Protein AF-A0A3C0L4A0-F1 (afdb_monomer_lite)

Structure (mmCIF, N/CA/C/O backbone):
data_AF-A0A3C0L4A0-F1
#
_entry.id   AF-A0A3C0L4A0-F1
#
loop_
_atom_site.group_PDB
_atom_site.id
_atom_site.type_symbol
_atom_site.label_atom_id
_atom_site.label_alt_id
_atom_site.label_comp_id
_atom_site.label_asym_id
_atom_site.label_entity_id
_atom_site.label_seq_id
_atom_site.pdbx_PDB_ins_code
_atom_site.Cartn_x
_atom_site.Cartn_y
_atom_site.Cartn_z
_atom_site.occupancy
_atom_site.B_iso_or_equiv
_atom_site.auth_seq_id
_atom_site.auth_comp_id
_atom_site.auth_asym_id
_atom_site.auth_atom_id
_atom_site.pdbx_PDB_model_num
ATOM 1 N N . MET A 1 1 ? 18.730 21.022 -36.976 1.00 49.84 1 MET A N 1
ATOM 2 C CA . MET A 1 1 ? 18.158 21.559 -35.722 1.00 49.84 1 MET A CA 1
ATOM 3 C C . MET A 1 1 ? 18.850 20.849 -34.570 1.00 49.84 1 MET A C 1
ATOM 5 O O . MET A 1 1 ? 18.746 19.633 -34.495 1.00 49.84 1 MET A O 1
ATOM 9 N N . ALA A 1 2 ? 19.645 21.559 -33.768 1.00 63.00 2 ALA A N 1
ATOM 10 C CA . ALA A 1 2 ? 20.354 20.962 -32.638 1.00 63.00 2 ALA A CA 1
ATOM 11 C C . ALA A 1 2 ? 19.386 20.802 -31.457 1.00 63.00 2 ALA A C 1
ATOM 13 O O . ALA A 1 2 ? 18.726 21.755 -31.051 1.00 63.00 2 ALA A O 1
ATOM 14 N N . SER A 1 3 ? 19.271 19.576 -30.958 1.00 70.06 3 SER A N 1
ATOM 15 C CA . SER A 1 3 ? 18.412 19.207 -29.836 1.00 70.06 3 SER A CA 1
ATOM 16 C C . SER A 1 3 ? 18.973 19.784 -28.532 1.00 70.06 3 SER A C 1
ATOM 18 O O . SER A 1 3 ? 20.021 19.346 -28.065 1.00 70.06 3 SER A O 1
ATOM 20 N N . ALA A 1 4 ? 18.269 20.743 -27.926 1.00 84.12 4 ALA A N 1
ATOM 21 C CA . ALA A 1 4 ? 18.543 21.232 -26.574 1.00 84.12 4 ALA A CA 1
ATOM 22 C C . ALA A 1 4 ? 17.962 20.264 -25.524 1.00 84.12 4 ALA A C 1
ATOM 24 O O . ALA A 1 4 ? 17.045 20.607 -24.782 1.00 84.12 4 ALA A O 1
ATOM 25 N N . GLN A 1 5 ? 18.456 19.025 -25.496 1.00 88.31 5 GLN A N 1
ATOM 26 C CA . GLN A 1 5 ? 18.093 18.036 -24.479 1.00 88.31 5 GLN A CA 1
ATOM 27 C C . GLN A 1 5 ? 19.273 17.814 -23.535 1.00 88.31 5 GLN A C 1
ATOM 29 O O . GLN A 1 5 ? 20.370 17.476 -23.972 1.00 88.31 5 GLN A O 1
ATOM 34 N N . CYS A 1 6 ? 19.030 17.988 -22.237 1.00 89.00 6 CYS A N 1
ATOM 35 C CA . CYS A 1 6 ? 19.971 17.665 -21.169 1.00 89.00 6 CYS A CA 1
ATOM 36 C C . CYS A 1 6 ? 19.356 16.567 -20.294 1.00 89.00 6 CYS A C 1
ATOM 38 O O . CYS A 1 6 ? 18.227 16.716 -19.823 1.00 89.00 6 CYS A O 1
ATOM 40 N N . ARG A 1 7 ? 20.082 15.461 -20.094 1.00 89.75 7 ARG A N 1
ATOM 41 C CA . ARG A 1 7 ? 19.668 14.348 -19.232 1.00 89.75 7 ARG A CA 1
ATOM 42 C C . ARG A 1 7 ? 20.490 14.374 -17.951 1.00 89.75 7 ARG A C 1
ATOM 44 O O . ARG A 1 7 ? 21.708 14.249 -18.007 1.00 89.75 7 ARG A O 1
ATOM 51 N N . LEU A 1 8 ? 19.814 14.500 -16.816 1.00 90.38 8 LEU A N 1
ATOM 52 C CA . LEU A 1 8 ? 20.436 14.398 -15.498 1.00 90.38 8 LEU A CA 1
ATOM 53 C C . LEU A 1 8 ? 20.601 12.920 -15.129 1.00 90.38 8 LEU A C 1
ATOM 55 O O . LEU A 1 8 ? 19.656 12.147 -15.290 1.00 90.38 8 LEU A O 1
ATOM 59 N N . THR A 1 9 ? 21.787 12.535 -14.661 1.00 86.44 9 THR A N 1
ATOM 60 C CA . THR A 1 9 ? 22.129 11.138 -14.332 1.00 86.44 9 THR A CA 1
ATOM 61 C C . THR A 1 9 ? 22.455 10.918 -12.856 1.00 86.44 9 THR A C 1
ATOM 63 O O . THR A 1 9 ? 22.355 9.794 -12.384 1.00 86.44 9 THR A O 1
ATOM 66 N N . GLU A 1 10 ? 22.807 11.970 -12.116 1.00 84.38 10 GLU A N 1
ATOM 67 C CA . GLU A 1 10 ? 23.240 11.857 -10.719 1.00 84.38 10 GLU A CA 1
ATOM 68 C C . GLU A 1 10 ? 22.064 11.775 -9.735 1.00 84.38 10 GLU A C 1
ATOM 70 O O . GLU A 1 10 ? 21.117 12.568 -9.801 1.00 84.38 10 GLU A O 1
ATOM 75 N N . ASN A 1 11 ? 22.149 10.845 -8.776 1.00 81.12 11 ASN A N 1
ATOM 76 C CA . ASN A 1 11 ? 21.178 10.678 -7.695 1.00 81.12 11 ASN A CA 1
ATOM 77 C C . ASN A 1 11 ? 21.798 11.044 -6.340 1.00 81.12 11 ASN A C 1
ATOM 79 O O . ASN A 1 11 ? 22.654 10.338 -5.826 1.00 81.12 11 ASN A O 1
ATOM 83 N N . PHE A 1 12 ? 21.313 12.120 -5.720 1.00 83.38 12 PHE A N 1
ATOM 84 C CA . PHE A 1 12 ? 21.807 12.582 -4.413 1.00 83.38 12 PHE A CA 1
ATOM 85 C C . PHE A 1 12 ? 20.988 12.065 -3.223 1.00 83.38 12 PHE A C 1
ATOM 87 O O . PHE A 1 12 ? 21.341 12.306 -2.071 1.00 83.38 12 PHE A O 1
ATOM 94 N N . ARG A 1 13 ? 19.852 11.405 -3.481 1.00 79.00 13 ARG A N 1
ATOM 95 C CA . ARG A 1 13 ? 18.908 10.972 -2.439 1.00 79.00 13 ARG A CA 1
ATOM 96 C C . ARG A 1 13 ? 19.234 9.579 -1.916 1.00 79.00 13 ARG A C 1
ATOM 98 O O . ARG A 1 13 ? 18.973 9.288 -0.750 1.00 79.00 13 ARG A O 1
ATOM 105 N N . PHE A 1 14 ? 19.751 8.716 -2.780 1.00 73.00 14 PHE A N 1
ATOM 106 C CA . PHE A 1 14 ? 20.074 7.337 -2.459 1.00 73.00 14 PHE A CA 1
ATOM 107 C C . PHE A 1 14 ? 21.585 7.156 -2.563 1.00 73.00 14 PHE A C 1
ATOM 109 O O . PHE A 1 14 ? 22.165 7.411 -3.610 1.00 73.00 14 PHE A O 1
ATOM 116 N N . THR A 1 15 ? 22.226 6.747 -1.471 1.00 65.69 15 THR A N 1
ATOM 117 C CA . THR A 1 15 ? 23.649 6.393 -1.487 1.00 65.69 15 THR A CA 1
ATOM 118 C C . THR A 1 15 ? 23.867 5.121 -2.306 1.00 65.69 15 THR A C 1
ATOM 120 O O . THR A 1 15 ? 22.964 4.289 -2.413 1.00 65.69 15 THR A O 1
ATOM 123 N N . GLU A 1 16 ? 25.073 4.934 -2.837 1.00 57.16 16 GLU A N 1
ATOM 124 C CA . GLU A 1 16 ? 25.510 3.673 -3.449 1.00 57.16 16 GLU A CA 1
ATOM 125 C C . GLU A 1 16 ? 25.208 2.487 -2.499 1.00 57.16 16 GLU A C 1
ATOM 127 O O . GLU A 1 16 ? 25.376 2.604 -1.280 1.00 57.16 16 GLU A O 1
ATOM 132 N N . GLY A 1 17 ? 24.643 1.388 -3.017 1.00 57.47 17 GLY A N 1
ATOM 133 C CA . GLY A 1 17 ? 24.135 0.264 -2.206 1.00 57.47 17 GLY A CA 1
ATOM 134 C C . GLY A 1 17 ? 22.686 0.404 -1.703 1.00 57.47 17 GLY A C 1
ATOM 135 O O . GLY A 1 17 ? 22.165 -0.465 -0.996 1.00 57.47 17 GLY A O 1
ATOM 136 N N . ALA A 1 18 ? 21.992 1.504 -2.016 1.00 62.91 18 ALA A N 1
ATOM 137 C CA . ALA A 1 18 ? 20.579 1.645 -1.685 1.00 62.91 18 ALA A CA 1
ATOM 138 C C . ALA A 1 18 ? 19.701 0.820 -2.642 1.00 62.91 18 ALA A C 1
ATOM 140 O O . ALA A 1 18 ? 19.412 1.239 -3.757 1.00 62.91 18 ALA A O 1
ATOM 141 N N . SER A 1 19 ? 19.185 -0.300 -2.132 1.00 71.06 19 SER A N 1
ATOM 142 C CA . SER A 1 19 ? 18.200 -1.222 -2.745 1.00 71.06 19 SER A CA 1
ATOM 143 C C . SER A 1 19 ? 17.246 -0.668 -3.830 1.00 71.06 19 SER A C 1
ATOM 145 O O . SER A 1 19 ? 17.042 -1.326 -4.844 1.00 71.06 19 SER A O 1
ATOM 147 N N . ILE A 1 20 ? 16.644 0.521 -3.655 1.00 79.75 20 ILE A N 1
ATOM 148 C CA . ILE A 1 20 ? 15.709 1.115 -4.635 1.00 79.75 20 ILE A CA 1
ATOM 149 C C . ILE A 1 20 ? 16.432 1.589 -5.902 1.00 79.75 20 ILE A C 1
ATOM 151 O O . ILE A 1 20 ? 15.905 1.414 -6.998 1.00 79.75 20 ILE A O 1
ATOM 155 N N . HIS A 1 21 ? 17.616 2.191 -5.763 1.00 80.81 21 HIS A N 1
ATOM 156 C CA . HIS A 1 21 ? 18.395 2.681 -6.899 1.00 80.81 21 HIS A CA 1
ATOM 157 C C . HIS A 1 21 ? 18.873 1.515 -7.769 1.00 80.81 21 HIS A C 1
ATOM 159 O O . HIS A 1 21 ? 18.638 1.519 -8.972 1.00 80.81 21 HIS A O 1
ATOM 165 N N . GLU A 1 22 ? 19.427 0.474 -7.145 1.00 80.38 22 GLU A N 1
ATOM 166 C CA . GLU A 1 22 ? 19.866 -0.741 -7.841 1.00 80.38 22 GLU A CA 1
ATOM 167 C C . GLU A 1 22 ? 18.714 -1.432 -8.574 1.00 80.38 22 GLU A C 1
ATOM 169 O O . GLU A 1 22 ? 18.864 -1.846 -9.722 1.00 80.38 22 GLU A O 1
ATOM 174 N N . LEU A 1 23 ? 17.539 -1.521 -7.938 1.00 81.31 23 LEU A N 1
ATOM 175 C CA . LEU A 1 23 ? 16.356 -2.074 -8.589 1.00 81.31 23 LEU A CA 1
ATOM 176 C C . LEU A 1 23 ? 15.924 -1.228 -9.796 1.00 81.31 23 LEU A C 1
ATOM 178 O O .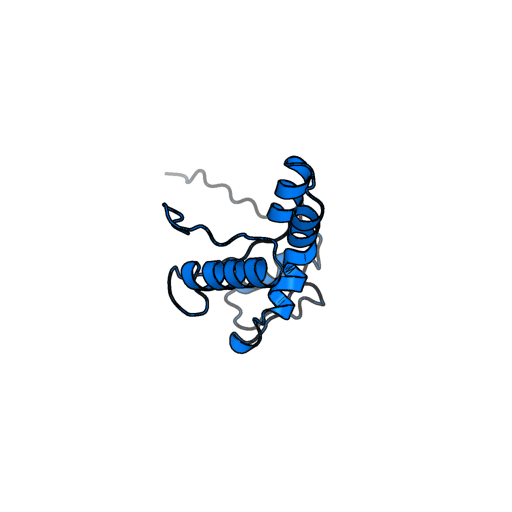 LEU A 1 23 ? 15.565 -1.786 -10.831 1.00 81.31 23 LEU A O 1
ATOM 182 N N . ALA A 1 24 ? 15.943 0.100 -9.683 1.00 83.94 24 ALA A N 1
ATOM 183 C CA . ALA A 1 24 ? 15.570 0.978 -10.788 1.00 83.94 24 ALA A CA 1
ATOM 184 C C . ALA A 1 24 ? 16.520 0.823 -11.988 1.00 83.94 24 ALA A C 1
ATOM 186 O O . ALA A 1 24 ? 16.045 0.672 -13.114 1.00 83.94 24 ALA A O 1
ATOM 187 N N . GLU A 1 25 ? 17.834 0.787 -11.752 1.00 84.38 25 GLU A N 1
ATOM 188 C CA . GLU A 1 25 ? 18.834 0.562 -12.806 1.00 84.38 25 GLU A CA 1
ATOM 189 C C . GLU A 1 25 ? 18.684 -0.824 -13.450 1.00 84.38 25 GLU A C 1
ATOM 191 O O . GLU A 1 25 ? 18.694 -0.942 -14.676 1.00 84.38 25 GLU A O 1
ATOM 196 N N . ALA A 1 26 ? 18.449 -1.872 -12.652 1.00 84.38 26 ALA A N 1
ATOM 197 C CA . ALA A 1 26 ? 18.197 -3.221 -13.160 1.00 84.38 26 ALA A CA 1
ATOM 198 C C . ALA A 1 26 ? 16.956 -3.274 -14.074 1.00 84.38 26 ALA A C 1
ATOM 200 O O . ALA A 1 26 ? 16.999 -3.876 -15.151 1.00 84.38 26 ALA A O 1
ATOM 201 N N . LEU A 1 27 ? 15.865 -2.599 -13.684 1.00 85.31 27 LEU A N 1
ATOM 202 C CA . LEU A 1 27 ? 14.651 -2.489 -14.499 1.00 85.31 27 LEU A CA 1
ATOM 203 C C . LEU A 1 27 ? 14.908 -1.735 -15.812 1.00 85.31 27 LEU A C 1
ATOM 205 O O . LEU A 1 27 ? 14.433 -2.171 -16.861 1.00 85.31 27 LEU A O 1
ATOM 209 N N . LEU A 1 28 ? 15.676 -0.639 -15.778 1.00 86.88 28 LEU A N 1
ATOM 210 C CA . LEU A 1 28 ? 16.060 0.116 -16.979 1.00 86.88 28 LEU A CA 1
ATOM 211 C C . LEU A 1 28 ? 16.957 -0.701 -17.918 1.00 86.88 28 LEU A C 1
ATOM 213 O O . LEU A 1 28 ? 16.811 -0.612 -19.136 1.00 86.88 28 LEU A O 1
ATOM 217 N N . ALA A 1 29 ? 17.837 -1.533 -17.362 1.00 87.06 29 ALA A N 1
ATOM 218 C CA . ALA A 1 29 ? 18.676 -2.464 -18.111 1.00 87.06 29 ALA A CA 1
ATOM 219 C C . ALA A 1 29 ? 17.909 -3.694 -18.645 1.00 87.06 29 ALA A C 1
ATOM 221 O O . ALA A 1 29 ? 18.500 -4.541 -19.317 1.00 87.06 29 ALA A O 1
ATOM 222 N N . GLY A 1 30 ? 16.608 -3.819 -18.351 1.00 84.00 30 GLY A N 1
ATOM 223 C CA . GLY A 1 30 ? 15.772 -4.942 -18.784 1.00 84.00 30 GLY A CA 1
ATOM 224 C C . GLY A 1 30 ? 16.072 -6.257 -18.061 1.00 84.00 30 GLY A C 1
ATOM 225 O O . GLY A 1 30 ? 15.728 -7.330 -18.560 1.00 84.00 30 GLY A O 1
ATOM 226 N N . GLN A 1 31 ? 16.720 -6.203 -16.896 1.00 81.94 31 GLN A N 1
ATOM 227 C CA . GLN A 1 31 ? 16.998 -7.393 -16.101 1.00 81.94 31 GLN A CA 1
ATOM 228 C C . GLN A 1 31 ? 15.701 -7.927 -15.485 1.00 81.94 31 GLN A C 1
ATOM 230 O O . GLN A 1 31 ? 14.955 -7.215 -14.815 1.00 81.94 31 GLN A O 1
ATOM 235 N N . VAL A 1 32 ? 15.432 -9.213 -15.713 1.00 65.81 32 VAL A N 1
ATOM 236 C CA . VAL A 1 32 ? 14.227 -9.901 -15.213 1.00 65.81 32 VAL A CA 1
ATOM 237 C C . VAL A 1 32 ? 14.405 -10.351 -13.759 1.00 65.81 32 VAL A C 1
ATOM 239 O O . VAL A 1 32 ? 13.437 -10.505 -13.015 1.00 65.81 32 VAL A O 1
ATOM 242 N N . THR A 1 33 ? 15.649 -10.562 -13.337 1.00 67.50 33 THR A N 1
ATOM 243 C CA . THR A 1 33 ? 15.997 -10.948 -11.972 1.00 67.50 33 THR A CA 1
ATOM 244 C C . THR A 1 33 ? 16.163 -9.716 -11.103 1.00 67.50 33 THR A C 1
ATOM 246 O O . THR A 1 33 ? 17.022 -8.877 -11.366 1.00 67.50 33 THR A O 1
ATOM 249 N N . LEU A 1 34 ? 15.366 -9.637 -10.040 1.00 64.88 34 LEU A N 1
ATOM 250 C CA . LEU A 1 34 ? 15.525 -8.608 -9.023 1.00 64.88 34 LEU A CA 1
ATOM 251 C C . LEU A 1 34 ? 16.903 -8.771 -8.361 1.00 64.88 34 LEU A C 1
ATOM 253 O O . LEU A 1 34 ? 17.247 -9.897 -7.982 1.00 64.88 34 LEU A O 1
ATOM 257 N N . PRO A 1 35 ? 17.689 -7.691 -8.208 1.00 63.81 35 PRO A N 1
ATOM 258 C CA . PRO A 1 35 ? 18.942 -7.754 -7.470 1.00 63.81 35 PRO A CA 1
ATOM 259 C C . PRO A 1 35 ? 18.667 -8.203 -6.029 1.00 63.81 35 PRO A C 1
ATOM 261 O O . PRO A 1 35 ? 17.568 -8.005 -5.502 1.00 63.81 35 PRO A O 1
ATOM 264 N N . ALA A 1 36 ? 19.660 -8.819 -5.383 1.00 62.25 36 ALA A N 1
ATOM 265 C CA . ALA A 1 36 ? 19.593 -9.189 -3.970 1.00 62.25 36 ALA A CA 1
ATOM 266 C C . ALA A 1 36 ? 19.603 -7.916 -3.101 1.00 62.25 36 ALA A C 1
ATOM 268 O O . ALA A 1 36 ? 20.600 -7.563 -2.485 1.00 62.25 36 ALA A O 1
ATOM 269 N N . ALA A 1 37 ? 18.482 -7.201 -3.078 1.00 57.69 37 ALA A N 1
ATOM 270 C CA . ALA A 1 37 ? 18.336 -5.851 -2.543 1.00 57.69 37 ALA A CA 1
ATOM 271 C C . ALA A 1 37 ? 18.202 -5.805 -1.001 1.00 57.69 37 ALA A C 1
ATOM 273 O O . ALA A 1 37 ? 17.478 -4.970 -0.443 1.00 57.69 37 ALA A O 1
ATOM 274 N N . GLY A 1 38 ? 18.904 -6.713 -0.313 1.00 60.72 38 GLY A N 1
ATOM 275 C CA . GLY A 1 38 ? 18.926 -6.848 1.144 1.00 60.72 38 GLY A CA 1
ATOM 276 C C . GLY A 1 38 ? 17.535 -6.921 1.788 1.00 60.72 38 GLY A C 1
ATOM 277 O O . GLY A 1 38 ? 16.545 -7.290 1.161 1.00 60.72 38 GLY A O 1
ATOM 278 N N . ASP A 1 39 ? 17.441 -6.523 3.058 1.00 62.28 39 ASP A N 1
ATOM 279 C CA . ASP A 1 39 ? 16.182 -6.538 3.822 1.00 62.28 39 ASP A CA 1
ATOM 280 C C . ASP A 1 39 ? 15.155 -5.474 3.394 1.00 62.28 39 ASP A C 1
ATOM 282 O O . ASP A 1 39 ? 14.020 -5.476 3.881 1.00 62.28 39 ASP A O 1
ATOM 286 N N . ARG A 1 40 ? 15.539 -4.549 2.506 1.00 73.50 40 ARG A N 1
ATOM 287 C CA . ARG A 1 40 ? 14.754 -3.348 2.178 1.00 73.50 40 ARG A CA 1
ATOM 288 C C . ARG A 1 40 ? 13.724 -3.567 1.073 1.00 73.50 40 ARG A C 1
ATOM 290 O O . ARG A 1 40 ? 12.711 -2.873 1.064 1.00 73.50 40 ARG A O 1
ATOM 297 N N . ILE A 1 41 ? 13.949 -4.521 0.168 1.0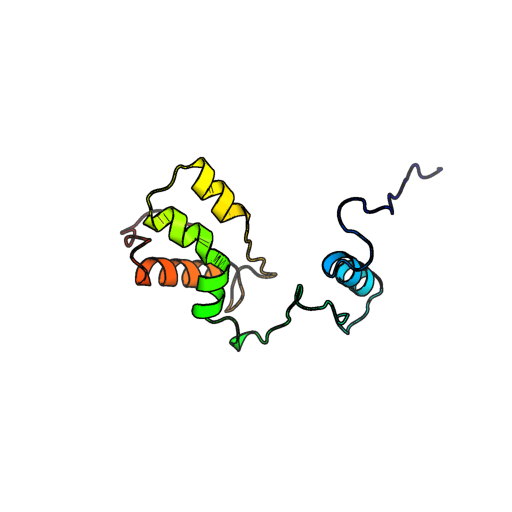0 78.19 41 ILE A N 1
ATOM 298 C CA . ILE A 1 41 ? 12.989 -4.889 -0.881 1.00 78.19 41 ILE A CA 1
ATOM 299 C C . ILE A 1 41 ? 12.657 -6.364 -0.736 1.00 78.19 41 ILE A C 1
ATOM 301 O O . ILE A 1 41 ? 13.534 -7.222 -0.732 1.00 78.19 41 ILE A O 1
ATOM 305 N N . LYS A 1 42 ? 11.362 -6.664 -0.635 1.00 80.56 42 LYS A N 1
ATOM 306 C CA . LYS A 1 42 ? 10.864 -8.031 -0.503 1.00 80.56 42 LYS A CA 1
ATOM 307 C C . LYS A 1 42 ? 9.840 -8.295 -1.585 1.00 80.56 42 LYS A C 1
ATOM 309 O O . LYS A 1 42 ? 8.858 -7.568 -1.713 1.00 80.56 42 LYS A O 1
ATOM 314 N N . THR A 1 43 ? 10.062 -9.370 -2.328 1.00 83.38 43 THR A N 1
ATOM 315 C CA . THR A 1 43 ? 9.076 -9.878 -3.277 1.00 83.38 43 THR A CA 1
ATOM 316 C C . THR A 1 43 ? 8.258 -10.946 -2.598 1.00 83.38 43 THR A C 1
ATOM 318 O O . THR A 1 43 ? 8.793 -11.869 -1.987 1.00 83.38 43 THR A O 1
ATOM 321 N N . ILE A 1 44 ? 6.947 -10.819 -2.718 1.00 86.56 44 ILE A N 1
ATOM 322 C CA . ILE A 1 44 ? 6.004 -11.782 -2.178 1.00 86.56 44 ILE A CA 1
ATOM 323 C C . ILE A 1 44 ? 5.123 -12.296 -3.309 1.00 86.56 44 ILE A C 1
ATOM 325 O O . ILE A 1 44 ? 4.803 -11.572 -4.251 1.00 86.56 44 ILE A O 1
ATOM 329 N N . ALA A 1 45 ? 4.694 -13.551 -3.208 1.00 87.75 45 ALA A N 1
ATOM 330 C CA . ALA A 1 45 ? 3.630 -14.040 -4.070 1.00 87.75 45 ALA A CA 1
ATOM 331 C C . ALA A 1 45 ? 2.325 -13.271 -3.768 1.00 87.75 45 ALA A C 1
ATOM 333 O O . ALA A 1 45 ? 2.080 -12.955 -2.603 1.00 87.75 45 ALA A O 1
ATOM 334 N N . PRO A 1 46 ? 1.430 -13.053 -4.749 1.00 85.69 46 PRO A N 1
ATOM 335 C CA . PRO A 1 46 ? 0.142 -12.376 -4.543 1.00 85.69 46 PRO A CA 1
ATOM 336 C C . PRO A 1 46 ? -0.649 -12.859 -3.318 1.00 85.69 46 PRO A C 1
ATOM 338 O O . PRO A 1 46 ? -1.135 -12.069 -2.514 1.00 85.69 46 PRO A O 1
ATOM 341 N N . LYS A 1 47 ? -0.710 -14.181 -3.129 1.00 86.50 47 LYS A N 1
ATOM 342 C CA . LYS A 1 47 ? -1.395 -14.845 -2.008 1.00 86.50 47 LYS A CA 1
ATOM 343 C C . LYS A 1 47 ? -0.804 -14.540 -0.625 1.00 86.50 47 LYS A C 1
ATOM 345 O O . LYS A 1 47 ? -1.470 -14.765 0.378 1.00 86.50 47 LYS A O 1
ATOM 350 N N . ALA A 1 48 ? 0.426 -14.036 -0.562 1.00 88.06 48 ALA A N 1
ATOM 351 C CA . ALA A 1 48 ? 1.089 -13.658 0.681 1.00 88.06 48 ALA A CA 1
ATOM 352 C C . ALA A 1 48 ? 0.764 -12.217 1.126 1.00 88.06 48 ALA A C 1
ATOM 354 O O . ALA A 1 48 ? 1.178 -11.816 2.215 1.00 88.06 48 ALA A O 1
ATOM 355 N N . LEU A 1 49 ? -0.018 -11.452 0.347 1.00 90.06 49 LEU A N 1
ATOM 356 C CA . LEU A 1 49 ? -0.564 -10.159 0.773 1.00 90.06 49 LEU A CA 1
ATOM 357 C C . LEU A 1 49 ? -1.715 -10.364 1.775 1.00 90.06 49 LEU A C 1
ATOM 359 O O . LEU A 1 49 ? -2.900 -10.287 1.439 1.00 90.06 49 LEU A O 1
ATOM 363 N N . THR A 1 50 ? -1.361 -10.680 3.017 1.00 92.00 50 THR A N 1
ATOM 364 C CA . THR A 1 50 ? -2.304 -10.994 4.100 1.00 92.00 50 THR A CA 1
ATOM 365 C C . THR A 1 50 ? -2.755 -9.749 4.868 1.00 92.00 50 THR A C 1
ATOM 367 O O . THR A 1 50 ? -2.099 -8.708 4.835 1.00 92.00 50 THR A O 1
ATOM 370 N N . ASP A 1 51 ? -3.854 -9.867 5.621 1.00 92.69 51 ASP A N 1
ATOM 371 C CA . ASP A 1 51 ? -4.330 -8.815 6.537 1.00 92.69 51 ASP A CA 1
ATOM 372 C C . ASP A 1 51 ? -3.261 -8.451 7.584 1.00 92.69 51 ASP A C 1
ATOM 374 O O . ASP A 1 51 ? -3.139 -7.290 7.963 1.00 92.69 51 ASP A O 1
ATOM 378 N N . ALA A 1 52 ? -2.452 -9.423 8.024 1.00 93.31 52 ALA A N 1
ATOM 379 C CA . ALA A 1 52 ? -1.358 -9.192 8.966 1.00 93.31 52 ALA A CA 1
ATOM 380 C C . ALA A 1 52 ? -0.257 -8.310 8.361 1.00 93.31 52 ALA A C 1
ATOM 382 O O . ALA A 1 52 ? 0.215 -7.384 9.020 1.00 93.31 52 ALA A O 1
ATOM 383 N N . LEU A 1 53 ? 0.106 -8.555 7.097 1.00 92.75 53 LEU A N 1
ATOM 384 C CA . LEU A 1 53 ? 1.088 -7.736 6.392 1.00 92.75 53 LEU A CA 1
ATOM 385 C C . LEU A 1 53 ? 0.575 -6.304 6.195 1.00 92.75 53 LEU A C 1
ATOM 387 O O . LEU A 1 53 ? 1.294 -5.353 6.489 1.00 92.75 53 LEU A O 1
ATOM 391 N N . LEU A 1 54 ? -0.683 -6.147 5.771 1.00 94.12 54 LEU A N 1
ATOM 392 C CA . LEU A 1 54 ? -1.316 -4.832 5.621 1.00 94.12 54 LEU A CA 1
ATOM 393 C C . LEU A 1 54 ? -1.404 -4.090 6.959 1.00 94.12 54 LEU A C 1
ATOM 395 O O . LEU A 1 54 ? -1.071 -2.910 7.034 1.00 94.12 54 LEU A O 1
ATOM 399 N N . ARG A 1 55 ? -1.784 -4.783 8.036 1.00 94.88 55 ARG A N 1
ATOM 400 C CA . ARG A 1 55 ? -1.826 -4.204 9.384 1.00 94.88 55 ARG A CA 1
ATOM 401 C C . ARG A 1 55 ? -0.452 -3.747 9.859 1.00 94.88 55 ARG A C 1
ATOM 403 O O . ARG A 1 55 ? -0.362 -2.702 10.492 1.00 94.88 55 ARG A O 1
ATOM 410 N N . SER A 1 56 ? 0.588 -4.529 9.579 1.00 94.56 56 SER A N 1
ATOM 411 C CA . SER A 1 56 ? 1.960 -4.158 9.917 1.00 94.56 56 SER A CA 1
ATOM 412 C C . SER A 1 56 ? 2.438 -2.964 9.098 1.00 94.56 56 SER A C 1
ATOM 414 O O . SER A 1 56 ? 3.130 -2.117 9.642 1.00 94.56 56 SER A O 1
ATOM 416 N N . ALA A 1 57 ? 2.082 -2.888 7.814 1.00 93.81 57 ALA A N 1
ATOM 417 C CA . ALA A 1 57 ? 2.479 -1.779 6.954 1.00 93.81 57 ALA A CA 1
ATOM 418 C C . ALA A 1 57 ? 1.817 -0.461 7.391 1.00 93.81 57 ALA A C 1
ATOM 420 O O . ALA A 1 57 ? 2.482 0.560 7.484 1.00 93.81 57 ALA A O 1
ATOM 421 N N . PHE A 1 58 ? 0.525 -0.483 7.724 1.00 96.25 58 PHE A N 1
ATOM 422 C CA . PHE A 1 58 ? -0.231 0.708 8.135 1.00 96.25 58 PHE A CA 1
ATOM 423 C C . PHE A 1 58 ? -0.303 0.900 9.661 1.00 96.25 58 PHE A C 1
ATOM 425 O O . PHE A 1 58 ? -1.184 1.611 10.151 1.00 96.25 58 PHE A O 1
ATOM 432 N N . SER A 1 59 ? 0.591 0.276 10.439 1.00 96.12 59 SER A N 1
ATOM 433 C CA . SER A 1 59 ? 0.505 0.260 11.908 1.00 96.12 59 SER A CA 1
ATOM 434 C C . SER A 1 59 ? 0.496 1.655 12.522 1.00 96.12 59 SER A C 1
ATOM 436 O O . SER A 1 59 ? -0.297 1.924 13.426 1.00 96.12 59 SER A O 1
ATOM 438 N N . ASP A 1 60 ? 1.344 2.546 12.012 1.00 96.56 60 ASP A N 1
ATOM 439 C CA . ASP A 1 60 ? 1.502 3.900 12.541 1.00 96.56 60 ASP A CA 1
ATOM 440 C C . ASP A 1 60 ? 0.248 4.730 12.279 1.00 96.56 60 ASP A C 1
ATOM 442 O O . ASP A 1 60 ? -0.269 5.383 13.185 1.00 96.56 60 ASP A O 1
ATOM 446 N N . TYR A 1 61 ? -0.301 4.620 11.068 1.00 96.81 61 TYR A N 1
ATOM 447 C CA . TYR A 1 61 ? -1.550 5.267 10.687 1.00 96.81 61 TYR A CA 1
ATOM 448 C C . TYR A 1 61 ? -2.734 4.750 11.516 1.00 96.81 61 TYR A C 1
ATOM 450 O O . TYR A 1 61 ? -3.504 5.533 12.075 1.00 96.81 61 TYR A O 1
ATOM 458 N N . PHE A 1 62 ? -2.855 3.430 11.676 1.00 96.12 62 PHE A N 1
ATOM 459 C CA . PHE A 1 62 ? -3.911 2.822 12.488 1.00 96.12 62 PHE A CA 1
ATOM 460 C C . PHE A 1 62 ? -3.794 3.195 13.970 1.00 96.12 62 PHE A C 1
ATOM 462 O O . PHE A 1 62 ? -4.806 3.459 14.621 1.00 96.12 62 PHE A O 1
ATOM 469 N N . SER A 1 63 ? -2.573 3.269 14.502 1.00 96.06 63 SER A N 1
ATOM 470 C CA . SER A 1 63 ? -2.310 3.755 15.858 1.00 96.06 63 SER A CA 1
ATOM 471 C C . SER A 1 63 ? -2.674 5.237 16.007 1.00 96.06 63 SER A C 1
ATOM 473 O O . SER A 1 63 ? -3.278 5.613 17.012 1.00 96.06 63 SER A O 1
ATOM 475 N N . ALA A 1 64 ? -2.340 6.080 15.026 1.00 96.06 64 ALA A N 1
ATOM 476 C CA . ALA A 1 64 ? -2.687 7.501 15.037 1.00 96.06 64 ALA A CA 1
ATOM 477 C C . ALA A 1 64 ? -4.211 7.712 15.044 1.00 96.06 64 ALA A C 1
ATOM 479 O O . ALA A 1 64 ? -4.715 8.509 15.837 1.00 96.06 64 ALA A O 1
ATOM 480 N N . LEU A 1 65 ? -4.948 6.937 14.239 1.00 94.81 65 LEU A N 1
ATOM 481 C CA . LEU A 1 65 ? -6.413 6.911 14.256 1.00 94.81 65 LEU A CA 1
ATOM 482 C C . LEU A 1 65 ? -6.966 6.495 15.624 1.00 94.81 65 LEU A C 1
ATOM 484 O O . LEU A 1 65 ? -7.816 7.187 16.178 1.00 94.81 65 LEU A O 1
ATOM 488 N N . ALA A 1 66 ? -6.464 5.393 16.189 1.00 94.94 66 ALA A N 1
ATOM 489 C CA . ALA A 1 66 ? -6.933 4.870 17.474 1.00 94.94 66 ALA A CA 1
ATOM 490 C C . ALA A 1 66 ? -6.720 5.853 18.637 1.00 94.94 66 ALA A C 1
ATOM 492 O O . ALA A 1 66 ? -7.508 5.882 19.579 1.00 94.94 66 ALA A O 1
ATOM 493 N N . LYS A 1 67 ? -5.648 6.651 18.575 1.00 95.69 67 LYS A N 1
ATOM 494 C CA . LYS A 1 67 ? -5.292 7.647 19.596 1.00 95.69 67 LYS A CA 1
ATOM 495 C C . LYS A 1 67 ? -5.942 9.013 19.368 1.00 95.69 67 LYS A C 1
ATOM 497 O O . LYS A 1 67 ? -5.659 9.924 20.139 1.00 95.69 67 LYS A O 1
ATOM 502 N N . CYS A 1 68 ? -6.767 9.171 18.328 1.00 93.44 68 CYS A N 1
ATOM 503 C CA . CYS A 1 68 ? -7.305 10.467 17.910 1.00 93.44 68 CYS A CA 1
ATOM 504 C C . CYS A 1 68 ? -6.195 11.528 17.783 1.00 93.44 68 CYS A C 1
ATOM 506 O O . CYS A 1 68 ? -6.306 12.624 18.334 1.00 93.44 68 CYS A O 1
ATOM 508 N N . ALA A 1 69 ? -5.095 11.167 17.111 1.00 95.94 69 ALA A N 1
ATOM 509 C CA . ALA A 1 69 ? -3.943 12.044 16.928 1.00 95.94 69 ALA A CA 1
ATOM 510 C C . ALA A 1 69 ? -4.313 13.336 16.178 1.00 95.94 69 ALA A C 1
ATOM 512 O O . ALA A 1 69 ? -5.378 13.446 15.563 1.00 95.94 69 ALA A O 1
ATOM 513 N N . SER A 1 70 ? -3.404 14.314 16.202 1.00 96.81 70 SER A N 1
ATOM 514 C CA . SER A 1 70 ? -3.583 15.545 15.436 1.00 96.81 70 SER A CA 1
ATOM 515 C C . SER A 1 70 ? -3.712 15.247 13.936 1.00 96.81 70 SER A C 1
ATOM 517 O O . SER A 1 70 ? -3.177 14.257 13.431 1.00 96.81 70 SER A O 1
ATOM 519 N N . VAL A 1 71 ? -4.388 16.131 13.197 1.00 95.44 71 VAL A N 1
ATOM 520 C CA . VAL A 1 71 ? -4.507 16.009 11.732 1.00 95.44 71 VAL A CA 1
ATOM 521 C C . VAL A 1 71 ? -3.128 15.921 11.074 1.00 95.44 71 VAL A C 1
ATOM 523 O O . VAL A 1 71 ? -2.934 15.135 10.152 1.00 95.44 71 VAL A O 1
ATOM 526 N N . GLN A 1 72 ? -2.157 16.688 11.573 1.00 96.81 72 GLN A N 1
ATOM 527 C CA . GLN A 1 72 ? -0.796 16.690 11.048 1.00 96.81 72 GLN A CA 1
ATOM 528 C C . GLN A 1 72 ? -0.111 15.331 11.234 1.00 96.81 72 GLN A C 1
ATOM 530 O O . GLN A 1 72 ? 0.484 14.812 10.289 1.00 96.81 72 GLN A O 1
ATOM 535 N N . ASP A 1 73 ? -0.226 14.734 12.420 1.00 95.94 73 ASP A N 1
ATOM 536 C CA . ASP A 1 73 ? 0.366 13.423 12.698 1.00 95.94 73 ASP A CA 1
ATOM 537 C C . ASP A 1 73 ? -0.321 12.316 11.899 1.00 95.94 73 ASP A C 1
ATOM 539 O O . ASP A 1 73 ? 0.339 11.397 11.413 1.00 95.94 73 ASP A O 1
ATOM 543 N N . LEU A 1 74 ? -1.637 12.424 11.715 1.00 95.25 74 LEU A N 1
ATOM 544 C CA . LEU A 1 74 ? -2.414 11.481 10.923 1.00 95.25 74 LEU A CA 1
ATOM 545 C C . LEU A 1 74 ? -2.020 11.521 9.443 1.00 95.25 74 LEU A C 1
ATOM 547 O O . LEU A 1 74 ? -1.810 10.465 8.849 1.00 95.25 74 LEU A O 1
ATOM 551 N N . LEU A 1 75 ? -1.870 12.714 8.861 1.00 95.44 75 LEU A N 1
ATOM 552 C CA . LEU A 1 75 ? -1.399 12.871 7.482 1.00 95.44 75 LEU A CA 1
ATOM 553 C C . LEU A 1 75 ? 0.030 12.352 7.323 1.00 95.44 75 LEU A C 1
ATOM 555 O O . LEU A 1 75 ? 0.300 11.573 6.414 1.00 95.44 75 LEU A O 1
ATOM 559 N N . LYS A 1 76 ? 0.924 12.691 8.256 1.00 96.56 76 LYS A N 1
ATOM 560 C CA . LYS A 1 76 ? 2.308 12.205 8.241 1.00 96.56 76 LYS A CA 1
ATOM 561 C C . LYS A 1 76 ? 2.386 10.677 8.317 1.00 96.56 76 LYS A C 1
ATOM 563 O O . LYS A 1 76 ? 3.177 10.068 7.600 1.00 96.56 76 LYS A O 1
ATOM 568 N N . ALA A 1 77 ? 1.573 10.056 9.171 1.00 96.25 77 ALA A N 1
ATOM 569 C CA . ALA A 1 77 ? 1.509 8.603 9.296 1.00 96.25 77 ALA A CA 1
ATOM 570 C C . ALA A 1 77 ? 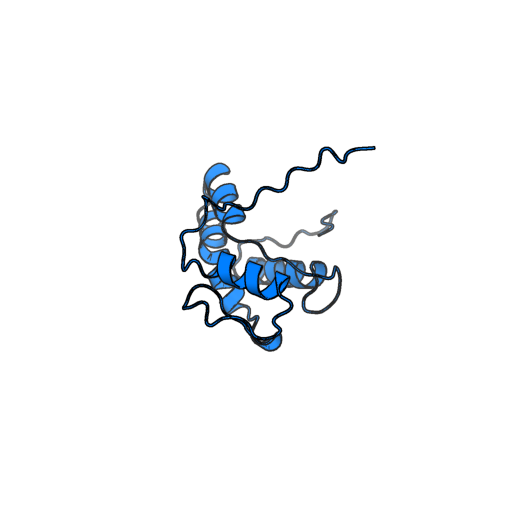0.851 7.937 8.078 1.00 96.25 77 ALA A C 1
ATOM 572 O O . ALA A 1 77 ? 1.207 6.816 7.733 1.00 96.25 77 ALA A O 1
ATOM 573 N N . PHE A 1 78 ? -0.092 8.610 7.416 1.00 94.25 78 PHE A N 1
ATOM 574 C CA . PHE A 1 78 ? -0.698 8.119 6.180 1.00 94.25 78 PHE A CA 1
ATOM 575 C C . PHE A 1 78 ? 0.277 8.176 4.996 1.00 94.25 78 PHE A C 1
ATOM 577 O O . PHE A 1 78 ? 0.324 7.259 4.184 1.00 94.25 78 PHE A O 1
ATOM 584 N N . GLU A 1 79 ? 1.085 9.231 4.902 1.00 94.88 79 GLU A N 1
ATOM 585 C CA . GLU A 1 79 ? 2.042 9.426 3.808 1.00 94.88 79 GLU A CA 1
ATOM 586 C C . GLU A 1 79 ? 3.304 8.560 3.921 1.00 94.88 79 GLU A C 1
ATOM 588 O O . GLU A 1 79 ? 4.042 8.429 2.943 1.00 94.88 79 GLU A O 1
ATOM 593 N N . SER A 1 80 ? 3.554 7.942 5.080 1.00 93.69 80 SER A N 1
ATOM 594 C CA . SER A 1 80 ? 4.726 7.083 5.283 1.00 93.69 80 SER A CA 1
ATOM 595 C C . SER A 1 80 ? 4.657 5.775 4.488 1.00 93.69 80 SER A C 1
ATOM 597 O O . SER A 1 80 ? 5.700 5.185 4.196 1.00 93.69 80 SER A O 1
ATOM 599 N N . VAL A 1 81 ? 3.452 5.332 4.105 1.00 94.38 81 VAL A N 1
ATOM 600 C CA . VAL A 1 81 ? 3.222 4.083 3.373 1.00 94.38 81 VAL A CA 1
ATOM 601 C C .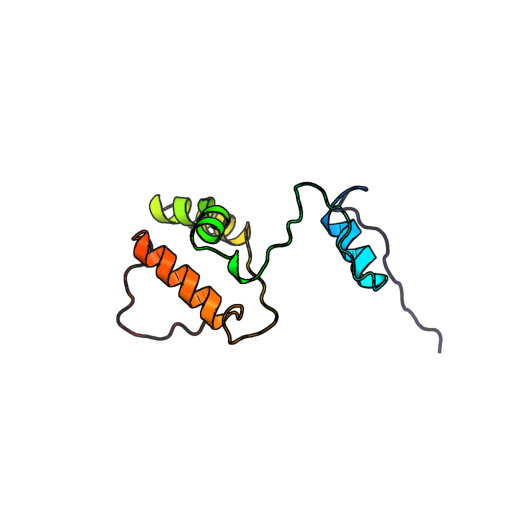 VAL A 1 81 ? 2.187 4.285 2.274 1.00 94.38 81 VAL A C 1
ATOM 603 O O . VAL A 1 81 ? 1.113 4.839 2.487 1.00 94.38 81 VAL A O 1
ATOM 606 N N . ARG A 1 82 ? 2.483 3.772 1.077 1.00 94.19 82 ARG A N 1
ATOM 607 C CA . ARG A 1 82 ? 1.563 3.803 -0.062 1.00 94.19 82 ARG A CA 1
ATOM 608 C C . ARG A 1 82 ? 1.507 2.445 -0.746 1.00 94.19 82 ARG A C 1
ATOM 610 O O . ARG A 1 82 ? 2.542 1.846 -1.027 1.00 94.19 82 ARG A O 1
ATOM 617 N N . LEU A 1 83 ? 0.294 1.988 -1.051 1.00 93.06 83 LEU A N 1
ATOM 618 C CA . LEU A 1 83 ? 0.075 0.867 -1.961 1.00 93.06 83 LEU A CA 1
ATOM 619 C C . LEU A 1 83 ? -0.101 1.397 -3.380 1.00 93.06 83 LEU A C 1
ATOM 621 O O . LEU A 1 83 ? -0.880 2.318 -3.616 1.00 93.06 83 LEU A O 1
ATOM 625 N N . LEU A 1 84 ? 0.628 0.802 -4.317 1.00 93.31 84 LEU A N 1
ATOM 626 C CA . LEU A 1 84 ? 0.541 1.105 -5.738 1.00 93.31 84 LEU A CA 1
ATOM 627 C C . LEU A 1 84 ? 0.096 -0.160 -6.465 1.00 93.31 84 LEU A C 1
ATOM 629 O O . LEU A 1 84 ? 0.664 -1.231 -6.254 1.00 93.31 84 LEU A O 1
ATOM 633 N N . ALA A 1 85 ? -0.918 -0.029 -7.315 1.00 94.06 85 ALA A N 1
ATOM 634 C CA . ALA A 1 85 ? -1.459 -1.126 -8.101 1.00 94.06 85 ALA A CA 1
ATOM 635 C C . ALA A 1 85 ? -1.455 -0.757 -9.590 1.00 94.06 85 ALA A C 1
ATOM 637 O O . ALA A 1 85 ? -1.831 0.361 -9.940 1.00 94.06 85 ALA A O 1
ATOM 638 N N . PRO A 1 86 ? -1.075 -1.685 -10.485 1.00 93.38 86 PRO A N 1
ATOM 639 C CA . PRO A 1 86 ? -1.035 -1.417 -11.921 1.00 93.38 86 PRO A CA 1
ATOM 640 C C . PRO A 1 86 ? -2.428 -1.386 -12.570 1.00 93.38 86 PRO A C 1
ATOM 642 O O . PRO A 1 86 ? -2.560 -0.989 -13.724 1.00 93.38 86 PRO A O 1
ATOM 645 N N . ARG A 1 87 ? -3.472 -1.853 -11.871 1.00 94.62 87 ARG A N 1
ATOM 646 C CA . ARG A 1 87 ? -4.844 -1.967 -12.387 1.00 94.62 87 ARG A CA 1
ATOM 647 C C . ARG A 1 87 ? -5.843 -1.378 -11.399 1.00 94.62 87 ARG A C 1
ATOM 649 O O . ARG A 1 87 ? -5.616 -1.410 -10.194 1.00 94.62 87 ARG A O 1
ATOM 656 N N . TYR A 1 88 ? -6.978 -0.904 -11.912 1.00 92.56 88 TYR A N 1
ATOM 657 C CA . TYR A 1 88 ? -8.068 -0.411 -11.068 1.00 92.56 88 TYR A CA 1
ATOM 658 C C . TYR A 1 88 ? -8.860 -1.550 -10.405 1.00 92.56 88 TYR A C 1
ATOM 660 O O . TYR A 1 88 ? -9.071 -1.523 -9.200 1.00 92.56 88 TYR A O 1
ATOM 668 N N . GLN A 1 89 ? -9.246 -2.577 -11.169 1.00 92.19 89 GLN A N 1
ATOM 669 C CA . GLN A 1 89 ? -10.039 -3.718 -10.686 1.00 92.19 89 GLN A CA 1
ATOM 670 C C . GLN A 1 89 ? -9.216 -5.005 -10.558 1.00 92.19 89 GLN A C 1
ATOM 672 O O . GLN A 1 89 ? -8.199 -5.178 -11.244 1.00 92.19 89 GLN A O 1
ATOM 677 N N . GLY A 1 90 ? -9.733 -5.941 -9.759 1.00 90.25 90 GLY A N 1
ATOM 678 C CA . GLY A 1 90 ? -9.230 -7.302 -9.591 1.00 90.25 90 GLY A CA 1
ATOM 679 C C . GLY A 1 90 ? -8.544 -7.489 -8.235 1.00 90.25 90 GLY A C 1
ATOM 680 O O . GLY A 1 90 ? -8.289 -6.512 -7.549 1.00 90.25 90 GLY A O 1
ATOM 681 N N . PRO A 1 91 ? -8.148 -8.715 -7.848 1.00 89.00 91 PRO A N 1
ATOM 682 C CA . PRO A 1 91 ? -7.702 -9.010 -6.476 1.00 89.00 91 PRO A CA 1
ATOM 683 C C . PRO A 1 91 ? -6.519 -8.177 -5.944 1.00 89.00 91 PRO A C 1
ATOM 685 O O . PRO A 1 91 ? -6.327 -8.091 -4.735 1.00 89.00 91 PRO A O 1
ATOM 688 N N . LEU A 1 92 ? -5.710 -7.600 -6.840 1.00 92.44 92 LEU A N 1
ATOM 689 C CA . LEU A 1 92 ? -4.602 -6.681 -6.536 1.00 92.44 92 LEU A CA 1
ATOM 690 C C . LEU A 1 92 ? -4.789 -5.300 -7.193 1.00 92.44 92 LEU A C 1
ATOM 692 O O . LEU A 1 92 ? -3.822 -4.567 -7.386 1.00 92.44 92 LEU A O 1
ATOM 696 N N . GLY A 1 93 ? -6.009 -4.984 -7.618 1.00 93.69 93 GLY A N 1
ATOM 697 C CA . GLY A 1 93 ? -6.386 -3.685 -8.150 1.00 93.69 93 GLY A CA 1
ATOM 698 C C . GLY A 1 93 ? -6.716 -2.701 -7.033 1.00 93.69 93 GLY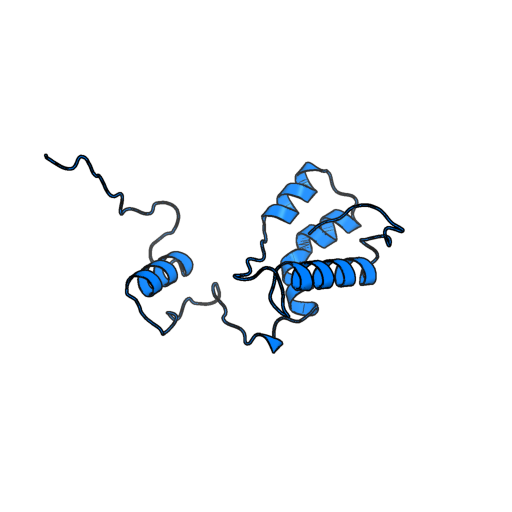 A C 1
ATOM 699 O O . GLY A 1 93 ? -7.023 -3.103 -5.912 1.00 93.69 93 GLY A O 1
ATOM 700 N N . VAL A 1 94 ? -6.656 -1.408 -7.346 1.00 94.88 94 VAL A N 1
ATOM 701 C CA . VAL A 1 94 ? -6.932 -0.318 -6.393 1.00 94.88 94 VAL A CA 1
ATOM 702 C C . VAL A 1 94 ? -8.263 -0.518 -5.662 1.00 94.88 94 VAL A C 1
ATOM 704 O O . VAL A 1 94 ? -8.298 -0.438 -4.438 1.00 94.88 94 VAL A O 1
ATOM 707 N N . HIS A 1 95 ? -9.334 -0.834 -6.393 1.00 92.88 95 HIS A N 1
ATOM 708 C CA . HIS A 1 95 ? -10.675 -0.989 -5.834 1.00 92.88 95 HIS A CA 1
ATOM 709 C C . HIS A 1 95 ? -10.734 -2.072 -4.744 1.00 92.88 95 HIS A C 1
ATOM 711 O O . HIS A 1 95 ? -11.136 -1.808 -3.611 1.00 92.88 95 HIS A O 1
ATOM 717 N N . ASP A 1 96 ? -10.288 -3.285 -5.069 1.00 92.06 96 ASP A N 1
ATOM 718 C CA . ASP A 1 96 ? -10.312 -4.425 -4.154 1.00 92.06 96 ASP A CA 1
ATOM 719 C C . ASP A 1 96 ? -9.324 -4.256 -2.985 1.00 92.06 96 ASP A C 1
ATOM 721 O O . ASP A 1 96 ? -9.617 -4.658 -1.856 1.00 92.06 96 ASP A O 1
ATOM 725 N N . LEU A 1 97 ? -8.165 -3.628 -3.223 1.00 94.19 97 LEU A N 1
ATOM 726 C CA . LEU A 1 97 ? -7.194 -3.316 -2.169 1.00 94.19 97 LEU A CA 1
ATOM 727 C C . LEU A 1 97 ? -7.742 -2.284 -1.177 1.00 94.19 97 LEU A C 1
ATOM 729 O O . LEU A 1 97 ? -7.588 -2.474 0.033 1.00 94.19 97 LEU A O 1
ATOM 733 N N . ASN A 1 98 ? -8.421 -1.242 -1.664 1.00 93.75 98 ASN A N 1
ATOM 734 C CA . ASN A 1 98 ? -9.094 -0.256 -0.818 1.00 93.75 98 ASN A CA 1
ATOM 735 C C . ASN A 1 98 ? -10.178 -0.930 0.028 1.00 93.75 98 ASN A C 1
ATOM 737 O O . ASN A 1 98 ? -10.155 -0.814 1.254 1.00 93.75 98 ASN A O 1
ATOM 741 N N . ALA A 1 99 ? -11.047 -1.734 -0.595 1.00 92.25 99 ALA A N 1
ATOM 742 C CA . ALA A 1 99 ? -12.078 -2.487 0.117 1.00 92.25 99 ALA A CA 1
ATOM 743 C C . ALA A 1 99 ? -11.480 -3.391 1.211 1.00 92.25 99 ALA A C 1
ATOM 745 O O . ALA A 1 99 ? -12.016 -3.478 2.319 1.00 92.25 99 ALA A O 1
ATOM 746 N N . LYS A 1 100 ? -10.335 -4.031 0.940 1.00 93.19 100 LYS A N 1
ATOM 747 C CA . LYS A 1 100 ? -9.631 -4.870 1.917 1.00 93.19 100 LYS A CA 1
ATOM 748 C C . LYS A 1 100 ? -9.091 -4.067 3.107 1.00 93.19 100 LYS A C 1
ATOM 750 O O . LYS A 1 100 ? -9.241 -4.510 4.248 1.00 93.19 100 LYS A O 1
ATOM 755 N N . ILE A 1 101 ? -8.490 -2.897 2.872 1.00 94.00 101 ILE A N 1
ATOM 756 C CA . ILE A 1 101 ? -8.021 -2.008 3.951 1.00 94.00 101 ILE A CA 1
ATOM 757 C C . ILE A 1 101 ? -9.202 -1.484 4.772 1.00 94.00 101 ILE A C 1
ATOM 759 O O . ILE A 1 101 ? -9.150 -1.521 6.000 1.00 94.00 101 ILE A O 1
ATOM 763 N N . GLU A 1 102 ? -10.286 -1.058 4.128 1.00 93.31 102 GLU A N 1
ATOM 764 C CA . GLU A 1 102 ? -11.487 -0.582 4.820 1.00 93.31 102 GLU A CA 1
ATOM 765 C C . GLU A 1 102 ? -12.101 -1.669 5.707 1.00 93.31 102 GLU A C 1
ATOM 767 O O . GLU A 1 102 ? -12.414 -1.420 6.872 1.00 93.31 102 GLU A O 1
ATOM 772 N N . GLN A 1 103 ? -12.222 -2.898 5.197 1.00 92.50 103 GLN A N 1
ATOM 773 C CA . GLN A 1 103 ? -12.678 -4.045 5.986 1.00 92.50 103 GLN A CA 1
ATOM 774 C C . GLN A 1 103 ? -11.758 -4.317 7.182 1.00 92.50 103 GLN A C 1
ATOM 776 O O . GLN A 1 103 ? -12.240 -4.623 8.275 1.00 92.50 103 GLN A O 1
ATOM 781 N N . LEU A 1 104 ? -10.441 -4.189 7.008 1.00 93.50 104 LEU A N 1
ATOM 782 C CA . LEU A 1 104 ? -9.479 -4.317 8.101 1.00 93.50 104 LEU A CA 1
ATOM 783 C C . LEU A 1 104 ? -9.671 -3.211 9.151 1.00 93.50 104 LEU A C 1
ATOM 785 O O . LEU A 1 104 ? -9.733 -3.507 10.343 1.00 93.50 104 LEU A O 1
ATOM 789 N N . MET A 1 105 ? -9.841 -1.957 8.731 1.00 93.56 105 MET A N 1
ATOM 790 C CA . MET A 1 105 ? -10.114 -0.833 9.633 1.00 93.56 105 MET A CA 1
ATOM 791 C C . MET A 1 105 ? -11.441 -1.003 10.385 1.00 93.56 105 MET A C 1
ATOM 793 O O . MET A 1 105 ? -11.516 -0.675 11.569 1.00 93.56 105 MET A O 1
ATOM 797 N N . GLN A 1 106 ? -12.469 -1.562 9.740 1.00 92.69 106 GLN A N 1
ATOM 798 C CA . GLN A 1 106 ? -13.739 -1.910 10.387 1.00 92.69 106 GLN A CA 1
ATOM 799 C C . GLN A 1 106 ? -13.557 -3.007 11.442 1.00 92.69 106 GLN A C 1
ATOM 801 O O . GLN A 1 106 ? -14.036 -2.852 12.564 1.00 92.69 106 GLN A O 1
ATOM 806 N N . LYS A 1 107 ? -12.823 -4.086 11.124 1.00 92.25 107 LYS A N 1
ATOM 807 C CA . LYS A 1 107 ? -12.487 -5.155 12.088 1.00 92.25 107 LYS A CA 1
ATOM 808 C C . LYS A 1 107 ? -11.736 -4.614 13.309 1.00 92.25 107 LYS A C 1
ATOM 810 O O . LYS A 1 107 ? -11.914 -5.123 14.410 1.00 92.25 107 LYS A O 1
ATOM 815 N N . LEU A 1 108 ? -10.906 -3.589 13.114 1.00 92.25 108 LEU A N 1
ATOM 816 C CA . LEU A 1 108 ? -10.153 -2.917 14.176 1.00 92.25 108 LEU A CA 1
ATOM 817 C C . LEU A 1 108 ? -10.961 -1.832 14.915 1.00 92.25 108 LEU A C 1
ATOM 819 O O . LEU A 1 108 ? -10.435 -1.217 15.837 1.00 92.25 108 LEU A O 1
ATOM 823 N N . GLY A 1 109 ? -12.213 -1.574 14.523 1.00 92.81 109 GLY A N 1
ATOM 824 C CA . GLY A 1 109 ? -13.060 -0.541 15.127 1.00 92.81 109 GLY A CA 1
ATOM 825 C C . GLY A 1 109 ? -12.660 0.901 14.786 1.00 92.81 109 GLY A C 1
ATOM 826 O O . GLY A 1 109 ? -13.183 1.833 15.391 1.00 92.81 109 GLY A O 1
ATOM 827 N N . LEU A 1 110 ? -11.757 1.096 13.820 1.00 91.62 110 LEU A N 1
ATOM 828 C CA . LEU A 1 110 ? -11.240 2.408 13.407 1.00 91.62 110 LEU A CA 1
ATOM 829 C C . LEU A 1 110 ? -12.166 3.117 12.416 1.00 91.62 110 LEU A C 1
ATOM 831 O O . LEU A 1 110 ? -12.201 4.342 12.361 1.00 91.62 110 LEU A O 1
ATOM 835 N N . LEU A 1 111 ? -12.923 2.344 11.637 1.00 87.75 111 LEU A N 1
ATOM 836 C CA . LEU A 1 111 ? -13.898 2.858 10.685 1.00 87.75 111 LEU A CA 1
ATOM 837 C C . LEU A 1 111 ? -15.299 2.423 11.114 1.00 87.75 111 LEU A C 1
ATOM 839 O O . LEU A 1 111 ? -15.618 1.233 11.141 1.00 87.75 111 LEU A O 1
ATOM 843 N N . LYS A 1 112 ? -16.162 3.392 11.427 1.00 79.25 112 LYS A N 1
ATOM 844 C CA . LYS A 1 112 ? -17.594 3.127 11.605 1.00 79.25 112 LYS A CA 1
ATOM 845 C C . LYS A 1 112 ? -18.214 2.943 10.223 1.00 79.25 112 LYS A C 1
ATOM 847 O O . LYS A 1 112 ? -17.940 3.721 9.316 1.00 79.25 112 LYS A O 1
ATOM 852 N N . ARG A 1 113 ? -19.044 1.911 10.056 1.00 62.31 113 ARG A N 1
ATOM 853 C CA . ARG A 1 113 ? -19.715 1.602 8.785 1.00 62.31 113 ARG A CA 1
ATOM 854 C C . ARG A 1 113 ? -20.488 2.838 8.304 1.00 62.31 113 ARG A C 1
ATOM 856 O O . ARG A 1 113 ? -21.494 3.195 8.917 1.00 62.31 113 ARG A O 1
ATOM 863 N N . LEU A 1 114 ? -20.031 3.483 7.229 1.00 56.19 114 LEU A N 1
ATOM 864 C CA . LEU A 1 114 ? -20.781 4.558 6.581 1.00 56.19 114 LEU A CA 1
ATOM 865 C C . LEU A 1 114 ? -22.058 3.951 5.993 1.00 56.19 114 LEU A C 1
ATOM 867 O O . LEU A 1 114 ? -22.028 3.206 5.013 1.00 56.19 114 LEU A O 1
ATOM 871 N N . ARG A 1 115 ? -23.201 4.235 6.625 1.00 50.81 115 ARG A N 1
ATOM 872 C CA . ARG A 1 115 ? -24.507 4.027 5.996 1.00 50.81 115 ARG A CA 1
ATOM 873 C C . ARG A 1 115 ? -24.694 5.138 4.964 1.00 50.81 115 ARG A C 1
ATOM 875 O O . ARG A 1 115 ? -25.241 6.184 5.280 1.00 50.81 115 ARG A O 1
ATOM 882 N N . GLY A 1 116 ? -24.245 4.863 3.743 1.00 57.94 116 GLY A N 1
ATOM 883 C CA . GLY A 1 116 ? -24.558 5.642 2.549 1.00 57.94 116 GLY A CA 1
ATOM 884 C C . GLY A 1 116 ? -23.654 6.850 2.282 1.00 57.94 116 GLY A C 1
ATOM 885 O O . GLY A 1 116 ? -23.118 7.459 3.200 1.00 57.94 116 GLY A O 1
ATOM 886 N N . ALA A 1 117 ? -23.590 7.178 0.987 1.00 53.34 117 ALA A N 1
ATOM 887 C CA . ALA A 1 117 ? -23.068 8.389 0.350 1.00 53.34 117 ALA A CA 1
ATOM 888 C C . ALA A 1 117 ? -21.557 8.439 0.002 1.00 53.34 117 ALA A C 1
ATOM 890 O O . ALA A 1 117 ? -20.704 8.773 0.815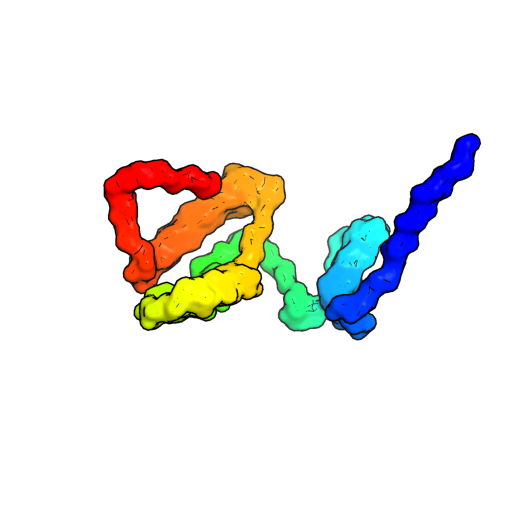 1.00 53.34 117 ALA A O 1
ATOM 891 N N . HIS A 1 118 ? -21.290 8.189 -1.289 1.00 50.06 118 HIS A N 1
ATOM 892 C CA . HIS A 1 118 ? -20.254 8.823 -2.128 1.00 50.06 118 HIS A CA 1
ATOM 893 C C . HIS A 1 118 ? -18.770 8.663 -1.759 1.00 50.06 118 HIS A C 1
ATOM 895 O O . HIS A 1 118 ? -18.005 9.614 -1.896 1.00 50.06 118 HIS A O 1
ATOM 901 N N . TYR A 1 119 ? -18.320 7.467 -1.380 1.00 52.06 119 TYR A N 1
ATOM 902 C CA . TYR A 1 119 ? -16.891 7.152 -1.467 1.00 52.06 119 TYR A CA 1
ATOM 903 C C . TYR A 1 119 ? -16.613 6.398 -2.772 1.00 52.06 119 TYR A C 1
ATOM 905 O O . TYR A 1 119 ? -17.023 5.249 -2.938 1.00 52.06 119 TYR A O 1
ATOM 913 N N . HIS A 1 120 ? -15.970 7.073 -3.724 1.00 50.75 120 HIS A N 1
ATOM 914 C CA . HIS A 1 120 ? -15.461 6.474 -4.955 1.00 50.75 120 HIS A CA 1
ATOM 915 C C . HIS A 1 120 ? -13.947 6.359 -4.796 1.00 50.75 120 HIS A C 1
ATOM 917 O O . HIS A 1 120 ? -13.230 7.332 -5.014 1.00 50.75 120 HIS A O 1
ATOM 923 N N . GLY A 1 121 ? -13.502 5.203 -4.299 1.00 49.66 121 GLY A N 1
ATOM 924 C CA . GLY A 1 121 ? -12.082 4.870 -4.199 1.00 49.66 121 GLY A CA 1
ATOM 925 C C . GLY A 1 121 ? -11.385 4.830 -5.552 1.00 49.66 121 GLY A C 1
ATOM 926 O O . GLY A 1 121 ? -12.037 4.436 -6.554 1.00 49.66 121 GLY A O 1
#

Radius of gyration: 19.21 Å; chains: 1; bounding box: 50×36×55 Å

Foldseek 3Di:
DDDPDDDDDDDPPADPLQQVVQQVVCVVVVNPDRPCSDPPDDDDDLVPPDLVVVCVQLVQLLVCLVVVHDPVSNVVSVVVDDQDAPACDDCNHPPNVVVSVQVSCVVVVSDDDPPDDDDDD

Sequence (121 aa):
MASAQCRLTENFRFTEGASIHELAEALLAGQVTLPAAGDRIKTIAPKALTDALLRSAFSDYFSALAKCASVQDLLKAFESVRLLAPRYQGPLGVHDLNAKIEQLMQKLGLLKRLRGAHYHG

Secondary structure (DSSP, 8-state):
-----------SSS-TT-HHHHHHHHHHTT-SSPP--GGG-----GGG--HHHHHHHTHHHHHHHHTT--HHHHHHHHHT-----S-SSSTTSHHHHHHHHHHHHHHTTSS----SS----

pLDDT: mean 83.96, std 13.82, range [49.66, 96.81]